Protein AF-A0A0C9UAG2-F1 (afdb_monomer_lite)

Secondary structure (DSSP, 8-state):
---TT-SPPS--HHHHHHT---EEEEEE-TTT--EEEEEEEGGGTTEEEEEE-

Radius of gyration: 17.9 Å; chains: 1; bounding box: 33×16×54 Å

Foldseek 3Di:
DDDPPPDDDPDDPVNVQQVPFDFPDWDADPVVRWIWTWTFDVVVVRDIDIGTD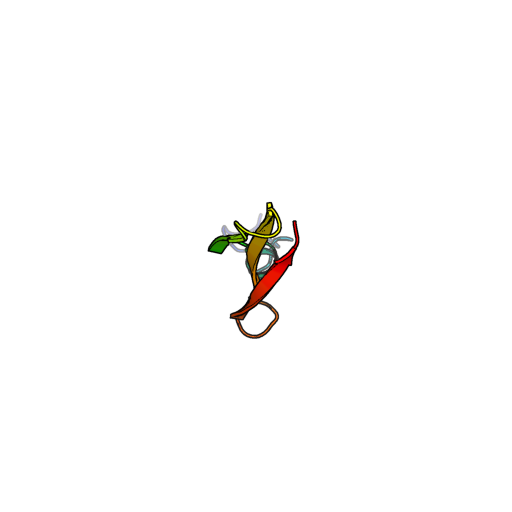

Sequence (53 aa):
TKAYGSWDSPIDTDCITQHAIGIEDVIVDITSGAIYHVEKRPAEKGQNALVDT

Structure (mmCIF, N/CA/C/O backbone):
data_AF-A0A0C9UAG2-F1
#
_entry.id   AF-A0A0C9UAG2-F1
#
loop_
_atom_site.group_PDB
_atom_site.id
_atom_site.type_symbol
_atom_site.label_atom_id
_atom_site.label_alt_id
_atom_site.label_comp_id
_atom_site.label_asym_id
_atom_site.label_entity_id
_atom_site.label_seq_id
_atom_site.pdbx_PDB_ins_code
_atom_site.Cartn_x
_atom_site.Cartn_y
_atom_site.Cartn_z
_atom_site.occupancy
_atom_site.B_iso_or_equiv
_atom_site.auth_seq_id
_atom_site.auth_comp_id
_atom_site.auth_asym_id
_atom_site.auth_atom_id
_atom_site.pdbx_PDB_model_num
ATOM 1 N N . THR A 1 1 ? 23.523 -6.542 -30.595 1.00 82.62 1 THR A N 1
ATOM 2 C CA . THR A 1 1 ? 23.364 -5.282 -29.835 1.00 82.62 1 THR A CA 1
ATOM 3 C C . THR A 1 1 ? 21.938 -4.799 -30.006 1.00 82.62 1 THR A C 1
ATOM 5 O O . THR A 1 1 ? 21.407 -4.916 -31.101 1.00 82.62 1 THR A O 1
ATOM 8 N N . LYS A 1 2 ? 21.289 -4.342 -28.933 1.00 87.69 2 LYS A N 1
ATOM 9 C CA . LYS A 1 2 ? 19.937 -3.756 -28.971 1.00 87.69 2 LYS A CA 1
ATOM 10 C C . LYS A 1 2 ? 20.043 -2.247 -28.726 1.00 87.69 2 LYS A C 1
ATOM 12 O O . LYS A 1 2 ? 20.981 -1.816 -28.057 1.00 87.69 2 LYS A O 1
ATOM 17 N N . ALA A 1 3 ? 19.115 -1.466 -29.277 1.00 93.00 3 ALA A N 1
ATOM 18 C CA . ALA A 1 3 ? 19.058 -0.024 -29.050 1.00 93.00 3 ALA A CA 1
ATOM 19 C C . ALA A 1 3 ? 18.670 0.280 -27.594 1.00 93.00 3 ALA A C 1
ATOM 21 O O . ALA A 1 3 ? 17.952 -0.503 -26.962 1.00 93.00 3 ALA A O 1
ATOM 22 N N . TYR A 1 4 ? 19.109 1.423 -27.071 1.00 88.62 4 TYR A N 1
ATOM 23 C CA . TYR A 1 4 ? 18.657 1.903 -25.766 1.00 88.62 4 TYR A CA 1
ATOM 24 C C . TYR A 1 4 ? 17.123 1.973 -25.722 1.00 88.62 4 TYR A C 1
ATOM 26 O O . TYR A 1 4 ? 16.496 2.438 -26.671 1.00 88.62 4 TYR A O 1
ATOM 34 N N . GLY A 1 5 ? 16.528 1.459 -24.642 1.00 87.25 5 GLY A N 1
ATOM 35 C CA . GLY A 1 5 ? 15.071 1.398 -24.462 1.00 87.25 5 GLY A CA 1
ATOM 36 C C . GLY A 1 5 ? 14.361 0.221 -25.147 1.00 87.25 5 GLY A C 1
ATOM 37 O O . GLY A 1 5 ? 13.159 0.077 -24.976 1.00 87.25 5 GLY A O 1
ATOM 38 N N . SER A 1 6 ? 15.074 -0.640 -25.886 1.00 89.50 6 SER A N 1
ATOM 39 C CA . SER A 1 6 ? 14.489 -1.828 -26.553 1.00 89.50 6 SER A CA 1
ATOM 40 C C . SER A 1 6 ? 14.800 -3.157 -25.850 1.00 89.50 6 SER A C 1
ATOM 42 O O . SER A 1 6 ? 14.573 -4.241 -26.400 1.00 89.50 6 SER A O 1
ATOM 44 N N . TRP A 1 7 ? 15.387 -3.085 -24.655 1.00 91.69 7 TRP A N 1
ATOM 45 C CA . TRP A 1 7 ? 15.664 -4.260 -23.840 1.00 91.69 7 TRP A CA 1
ATOM 46 C C . TRP A 1 7 ? 14.388 -4.754 -23.182 1.00 91.69 7 TRP A C 1
ATOM 48 O O . TRP A 1 7 ? 13.613 -3.965 -22.646 1.00 91.69 7 TRP A O 1
ATOM 58 N N . ASP A 1 8 ? 14.204 -6.068 -23.213 1.00 88.88 8 ASP A N 1
ATOM 59 C CA . ASP A 1 8 ? 13.095 -6.710 -22.529 1.00 88.88 8 ASP A CA 1
ATOM 60 C C . ASP A 1 8 ? 13.333 -6.567 -21.019 1.00 88.88 8 ASP A C 1
ATOM 62 O O . ASP A 1 8 ? 14.359 -7.009 -20.496 1.00 88.88 8 ASP A O 1
ATOM 66 N N . SER A 1 9 ? 12.417 -5.876 -20.342 1.00 87.62 9 SER A N 1
ATOM 67 C CA . SER A 1 9 ? 12.477 -5.622 -18.905 1.00 87.62 9 SER A CA 1
ATOM 68 C C . SER A 1 9 ? 11.537 -6.587 -18.185 1.00 87.62 9 SER A C 1
ATOM 70 O O . SER A 1 9 ? 10.360 -6.636 -18.538 1.00 87.62 9 SER A O 1
ATOM 72 N N . PRO A 1 10 ? 11.999 -7.317 -17.155 1.00 86.56 10 PRO A N 1
ATOM 73 C CA . PRO A 1 10 ? 11.108 -8.070 -16.274 1.00 86.56 10 PRO A CA 1
ATOM 74 C C . PRO A 1 10 ? 10.309 -7.156 -15.324 1.00 86.56 10 PRO A C 1
ATOM 76 O O . PRO A 1 10 ? 9.443 -7.637 -14.603 1.00 86.56 10 PRO A O 1
ATOM 79 N N . ILE A 1 11 ? 10.620 -5.855 -15.288 1.00 86.06 11 ILE A N 1
ATOM 80 C CA . ILE A 1 11 ? 9.892 -4.836 -14.530 1.00 86.06 11 ILE A CA 1
ATOM 81 C C . ILE A 1 11 ? 8.904 -4.179 -15.493 1.00 86.06 11 ILE A C 1
ATOM 83 O O . ILE A 1 11 ? 9.315 -3.38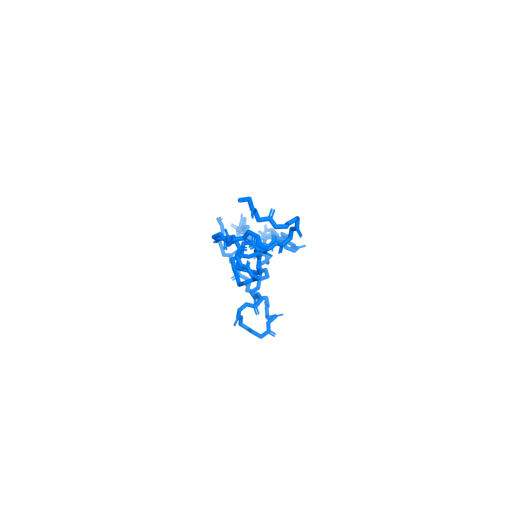2 -16.344 1.00 86.06 11 ILE A O 1
ATOM 87 N N . ASP A 1 12 ? 7.631 -4.546 -15.373 1.00 85.12 12 ASP A N 1
ATOM 88 C CA . ASP A 1 12 ? 6.519 -3.969 -16.123 1.00 85.12 12 ASP A CA 1
ATOM 89 C C . ASP A 1 12 ? 5.773 -2.897 -15.305 1.00 85.12 12 ASP A C 1
ATOM 91 O O . ASP A 1 12 ? 6.078 -2.623 -14.138 1.00 85.12 12 ASP A O 1
ATOM 95 N N . THR A 1 13 ? 4.810 -2.230 -15.942 1.00 82.31 13 THR A N 1
ATOM 96 C CA . THR A 1 13 ? 3.992 -1.195 -15.294 1.00 82.31 13 THR A CA 1
ATOM 97 C C . THR A 1 13 ? 3.174 -1.752 -14.136 1.00 82.31 1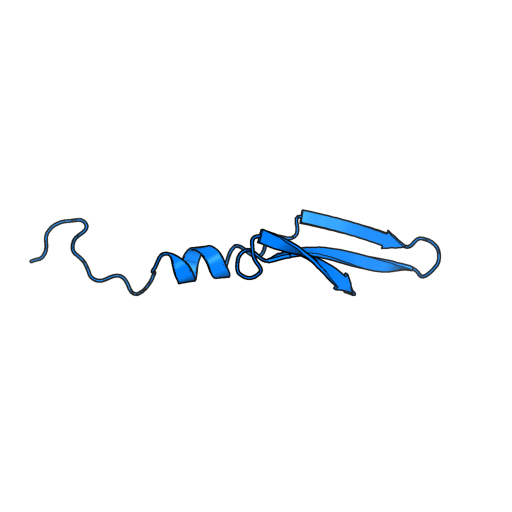3 THR A C 1
ATOM 99 O O . THR A 1 13 ? 3.003 -1.076 -13.121 1.00 82.31 13 THR A O 1
ATOM 102 N N . ASP A 1 14 ? 2.713 -2.992 -14.256 1.00 78.06 14 ASP A N 1
ATOM 103 C CA . ASP A 1 14 ? 1.868 -3.637 -13.257 1.00 78.06 14 ASP A CA 1
ATOM 104 C C . ASP A 1 14 ? 2.671 -3.905 -11.979 1.00 78.06 14 ASP A C 1
ATOM 106 O O . ASP A 1 14 ? 2.234 -3.532 -10.889 1.00 78.06 14 ASP A O 1
ATOM 110 N N . CYS A 1 15 ? 3.902 -4.405 -12.110 1.00 78.38 15 CYS A N 1
ATOM 111 C CA . CYS A 1 15 ? 4.850 -4.588 -11.016 1.00 78.38 15 CYS A CA 1
ATOM 112 C C . CYS A 1 15 ? 5.112 -3.281 -10.254 1.00 78.38 15 CYS A C 1
ATOM 114 O O . CYS A 1 15 ? 5.113 -3.276 -9.021 1.00 78.38 15 CYS A O 1
ATOM 116 N N . ILE A 1 16 ? 5.265 -2.154 -10.958 1.00 79.25 16 ILE A N 1
ATOM 117 C CA . ILE A 1 16 ? 5.459 -0.840 -10.324 1.00 79.25 16 ILE A CA 1
ATOM 118 C C . ILE A 1 16 ? 4.206 -0.417 -9.546 1.00 79.25 16 ILE A C 1
ATOM 120 O O . ILE A 1 16 ? 4.306 0.044 -8.409 1.00 79.25 16 ILE A O 1
ATOM 124 N N . THR A 1 17 ? 3.018 -0.580 -10.131 1.00 77.69 17 THR A N 1
ATOM 125 C CA . THR A 1 17 ? 1.760 -0.153 -9.491 1.00 77.69 17 THR A CA 1
ATOM 126 C C . THR A 1 17 ? 1.359 -1.018 -8.293 1.00 77.69 17 THR A C 1
ATOM 128 O O . THR A 1 17 ? 0.772 -0.497 -7.346 1.00 77.69 17 THR A O 1
ATOM 131 N N . GLN A 1 18 ? 1.704 -2.309 -8.289 1.00 70.44 18 GLN A N 1
ATOM 132 C CA . GLN A 1 18 ? 1.415 -3.224 -7.179 1.00 70.44 18 GLN A CA 1
ATOM 133 C C . GLN A 1 18 ? 2.309 -2.992 -5.957 1.00 70.44 18 GLN A C 1
ATOM 135 O O . GLN A 1 18 ? 1.844 -3.145 -4.833 1.00 70.44 18 GLN A O 1
ATOM 140 N N . HIS A 1 19 ? 3.566 -2.586 -6.149 1.00 62.78 19 HIS A N 1
ATOM 141 C CA . HIS A 1 19 ? 4.488 -2.300 -5.041 1.00 62.78 19 HIS A CA 1
ATOM 142 C C . HIS A 1 19 ? 4.337 -0.883 -4.468 1.00 62.78 19 HIS A C 1
ATOM 144 O O . HIS A 1 19 ? 5.017 -0.528 -3.509 1.00 62.78 19 HIS A O 1
ATOM 150 N N . ALA A 1 20 ? 3.428 -0.073 -5.014 1.00 65.50 20 ALA A N 1
ATOM 151 C CA . ALA A 1 20 ? 3.127 1.271 -4.528 1.00 65.50 20 ALA A CA 1
ATOM 152 C C . ALA A 1 20 ? 2.140 1.287 -3.339 1.00 65.50 20 ALA A C 1
ATOM 154 O O . ALA A 1 20 ? 1.437 2.281 -3.141 1.00 65.50 20 ALA A O 1
ATOM 155 N N . ILE A 1 21 ? 2.054 0.200 -2.559 1.00 66.50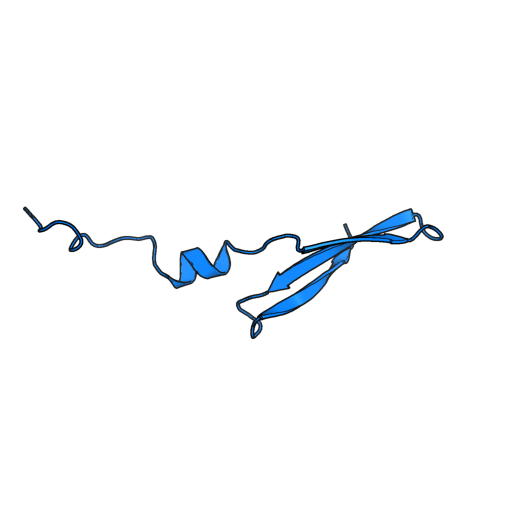 21 ILE A N 1
ATOM 156 C CA . ILE A 1 21 ? 1.271 0.153 -1.315 1.00 66.50 21 ILE A CA 1
ATOM 157 C C . ILE A 1 21 ? 1.987 1.048 -0.299 1.00 66.50 21 ILE A C 1
ATOM 159 O O . ILE A 1 21 ? 2.914 0.637 0.393 1.00 66.50 21 ILE A O 1
ATOM 163 N N . GLY A 1 22 ? 1.603 2.320 -0.284 1.00 79.19 22 GLY A N 1
ATOM 164 C CA . GLY A 1 22 ? 2.034 3.283 0.718 1.00 79.19 22 GLY A CA 1
ATOM 165 C C . GLY A 1 22 ? 1.062 3.306 1.891 1.00 79.19 22 GLY A C 1
ATOM 166 O O . GLY A 1 22 ? -0.153 3.207 1.692 1.00 79.19 22 GLY A O 1
ATOM 167 N N . ILE A 1 23 ? 1.606 3.493 3.093 1.00 86.94 23 ILE A N 1
ATOM 168 C CA . ILE A 1 23 ? 0.828 3.907 4.262 1.00 86.94 23 ILE A CA 1
ATOM 169 C C . ILE A 1 23 ? 0.475 5.383 4.067 1.00 86.94 23 ILE A C 1
ATOM 171 O O . ILE A 1 23 ? 1.365 6.216 3.885 1.00 86.94 23 ILE A O 1
ATOM 175 N N . GLU A 1 24 ? -0.816 5.698 4.052 1.00 87.38 24 GLU A N 1
ATOM 176 C CA . GLU A 1 24 ? -1.309 7.067 3.888 1.00 87.38 24 GLU A CA 1
ATOM 177 C C . GLU A 1 24 ? -1.480 7.785 5.226 1.00 87.38 24 GLU A C 1
ATOM 179 O O . GLU A 1 24 ? -1.158 8.967 5.321 1.00 87.38 24 GLU A O 1
ATOM 184 N N . ASP A 1 25 ? -1.956 7.072 6.248 1.00 90.00 25 ASP A N 1
ATOM 185 C CA . ASP A 1 25 ? -2.208 7.626 7.578 1.00 90.00 25 ASP A CA 1
ATOM 186 C C . ASP A 1 25 ? -2.108 6.543 8.664 1.00 90.00 25 ASP A C 1
ATOM 188 O O . ASP A 1 25 ? -2.200 5.346 8.371 1.00 90.00 25 ASP A O 1
ATOM 192 N N . VAL A 1 26 ? -1.936 6.971 9.916 1.00 92.38 26 VAL A N 1
ATOM 193 C CA . VAL A 1 26 ? -1.900 6.118 11.109 1.00 92.38 26 VAL A CA 1
ATOM 194 C C . VAL A 1 26 ? -2.865 6.674 12.149 1.00 92.38 26 VAL A C 1
ATOM 196 O O . VAL A 1 26 ? -2.756 7.821 12.577 1.00 92.38 26 VAL A O 1
ATOM 199 N N . ILE A 1 27 ? -3.794 5.833 12.594 1.00 94.00 27 ILE A N 1
ATOM 200 C CA . ILE A 1 27 ? -4.852 6.186 13.535 1.00 94.00 27 ILE A CA 1
ATOM 201 C C . ILE A 1 27 ? -4.609 5.430 14.836 1.00 94.00 27 ILE A C 1
ATOM 203 O O . ILE A 1 27 ? -4.500 4.207 14.844 1.00 94.00 27 ILE A O 1
ATOM 207 N N . VAL A 1 28 ? -4.562 6.163 15.946 1.00 93.62 28 VAL A N 1
ATOM 208 C CA . VAL A 1 28 ? -4.425 5.585 17.286 1.00 93.62 28 VAL A CA 1
ATOM 209 C C . VAL A 1 28 ? -5.757 5.713 18.009 1.00 93.62 28 VAL A C 1
ATOM 211 O O . VAL A 1 28 ? -6.221 6.826 18.266 1.00 93.62 28 VAL A O 1
ATOM 214 N N . ASP A 1 29 ? -6.368 4.583 18.362 1.00 92.69 29 ASP A N 1
ATOM 215 C CA . ASP A 1 29 ? -7.518 4.587 19.261 1.00 92.69 29 ASP A CA 1
ATOM 216 C C . ASP A 1 29 ? -7.026 4.717 20.705 1.00 92.69 29 ASP A C 1
ATOM 218 O O . ASP A 1 29 ? -6.490 3.785 21.300 1.00 92.69 29 ASP A O 1
ATOM 222 N N . ILE A 1 30 ? -7.239 5.894 21.289 1.00 90.00 30 ILE A N 1
ATOM 223 C CA . ILE A 1 30 ? -6.837 6.214 22.663 1.00 90.00 30 ILE A CA 1
ATOM 224 C C . ILE A 1 30 ? -7.555 5.380 23.733 1.00 90.00 30 ILE A C 1
ATOM 226 O O . ILE A 1 30 ? -7.094 5.331 24.871 1.00 90.00 30 ILE A O 1
ATOM 230 N N . THR A 1 31 ? -8.688 4.761 23.398 1.00 93.12 31 THR A N 1
ATOM 231 C CA . THR A 1 31 ? -9.523 4.022 24.354 1.00 93.12 31 THR A CA 1
ATOM 232 C C . THR A 1 31 ? -9.106 2.560 24.429 1.00 93.12 31 THR A C 1
ATOM 234 O O . THR A 1 31 ? -9.017 2.001 25.520 1.00 93.12 31 THR A O 1
ATOM 237 N N . SER A 1 32 ? -8.847 1.939 23.276 1.00 92.06 32 SER A N 1
ATOM 238 C CA . SER A 1 32 ? -8.407 0.542 23.188 1.00 92.06 32 SER A CA 1
ATOM 239 C C . SER A 1 32 ? -6.884 0.384 23.153 1.00 92.06 32 SER A C 1
ATOM 241 O O . SER A 1 32 ? -6.377 -0.689 23.469 1.00 92.06 32 SER A O 1
ATOM 243 N N . GLY A 1 33 ? -6.152 1.440 22.790 1.00 90.75 33 GLY A N 1
ATOM 244 C CA . GLY A 1 33 ? -4.719 1.389 22.511 1.00 90.75 33 GLY A CA 1
ATOM 245 C C . GLY A 1 33 ? -4.375 0.752 21.160 1.00 90.75 33 GLY A C 1
ATOM 246 O O . GLY A 1 33 ? -3.191 0.583 20.876 1.00 90.75 33 GLY A O 1
ATOM 247 N N . ALA A 1 34 ? -5.373 0.391 20.344 1.00 93.56 34 ALA A N 1
ATOM 248 C CA . ALA A 1 34 ? -5.158 -0.198 19.028 1.00 93.56 34 ALA A CA 1
ATOM 249 C C . ALA A 1 34 ? -4.587 0.829 18.041 1.00 93.56 34 ALA A C 1
ATOM 251 O O . ALA A 1 34 ? -4.933 2.018 18.073 1.00 93.56 34 ALA A O 1
ATOM 252 N N . ILE A 1 35 ? -3.713 0.353 17.155 1.00 93.50 35 ILE A N 1
ATOM 253 C CA . ILE A 1 35 ? -3.094 1.155 16.105 1.00 93.50 35 ILE A CA 1
ATOM 254 C C . ILE A 1 35 ? -3.585 0.623 14.769 1.00 93.50 35 ILE A C 1
ATOM 256 O O . ILE A 1 35 ? -3.377 -0.535 14.420 1.00 93.50 35 ILE A O 1
ATOM 260 N N . TYR A 1 36 ? -4.205 1.507 14.003 1.00 93.94 36 TYR A N 1
ATOM 261 C CA . TYR A 1 36 ? -4.622 1.227 12.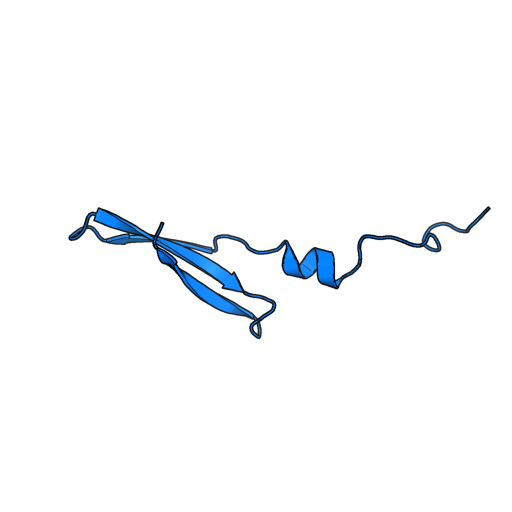644 1.00 93.94 36 TYR A CA 1
ATOM 262 C C . TYR A 1 36 ? -3.768 2.023 11.676 1.00 93.94 36 TYR A C 1
ATOM 264 O O . TYR A 1 36 ? -3.330 3.134 11.980 1.00 93.94 36 TYR A O 1
ATOM 272 N N . HIS A 1 37 ? -3.588 1.501 10.474 1.00 94.00 37 HIS A N 1
ATOM 273 C CA . HIS A 1 37 ? -3.037 2.278 9.376 1.00 94.00 37 HIS A CA 1
ATOM 274 C C . HIS A 1 37 ? -3.933 2.190 8.145 1.00 94.00 37 HIS A C 1
ATOM 276 O O . HIS A 1 37 ? -4.695 1.240 7.958 1.00 94.00 37 HIS A O 1
ATOM 282 N N . VAL A 1 38 ? -3.865 3.230 7.320 1.00 92.62 38 VAL A N 1
ATOM 283 C CA . VAL A 1 38 ? -4.587 3.306 6.052 1.00 92.62 38 VAL A CA 1
ATOM 284 C C . VAL A 1 38 ? -3.631 2.920 4.931 1.00 92.62 38 VAL A C 1
ATOM 286 O O . VAL A 1 38 ? -2.634 3.606 4.704 1.00 92.62 38 VAL A O 1
ATOM 289 N N . GLU A 1 39 ? -3.932 1.839 4.215 1.00 91.81 39 GLU A N 1
ATOM 290 C CA . GLU A 1 39 ? -3.158 1.386 3.055 1.00 91.81 39 GLU A CA 1
ATOM 291 C C . GLU A 1 39 ? -3.844 1.756 1.744 1.00 91.81 39 GLU A C 1
ATOM 293 O O . GLU A 1 39 ? -5.046 1.530 1.568 1.00 91.81 39 GLU A O 1
ATOM 298 N N . LYS A 1 40 ? -3.057 2.231 0.774 1.00 89.12 40 LYS A N 1
ATOM 299 C CA . LYS A 1 40 ? -3.536 2.403 -0.601 1.00 89.12 40 LYS A CA 1
ATOM 300 C C . LYS A 1 40 ? -3.664 1.055 -1.300 1.00 89.12 40 LYS A C 1
ATOM 302 O O . LYS A 1 40 ? -2.730 0.253 -1.311 1.00 89.12 40 LYS A O 1
ATOM 307 N N . ARG A 1 41 ? -4.789 0.846 -1.986 1.00 86.12 41 ARG A N 1
ATOM 308 C CA . ARG A 1 41 ? -5.053 -0.315 -2.847 1.00 86.12 41 ARG A CA 1
ATOM 309 C C . ARG A 1 41 ? -5.285 0.131 -4.296 1.00 86.12 41 ARG A C 1
ATOM 311 O O . ARG A 1 41 ? -6.427 0.160 -4.765 1.00 86.12 41 ARG A O 1
ATOM 318 N N . PRO A 1 42 ? -4.218 0.442 -5.062 1.00 82.94 42 PRO A N 1
ATOM 319 C CA . PRO A 1 42 ? -4.341 0.808 -6.477 1.00 82.94 42 PRO A CA 1
ATOM 320 C C . PRO A 1 42 ? -5.102 -0.239 -7.304 1.00 82.94 42 PRO A C 1
ATOM 322 O O . PRO A 1 42 ? -5.951 0.115 -8.121 1.00 82.94 42 PRO A O 1
ATOM 325 N N . ALA A 1 43 ? -4.868 -1.526 -7.024 1.00 82.50 43 ALA A N 1
ATOM 326 C CA . ALA A 1 43 ? -5.534 -2.646 -7.690 1.00 82.50 43 ALA A CA 1
ATOM 327 C C . ALA A 1 43 ? -7.050 -2.726 -7.408 1.00 82.50 43 ALA A C 1
ATOM 329 O O . ALA A 1 43 ? -7.796 -3.300 -8.197 1.00 82.50 43 ALA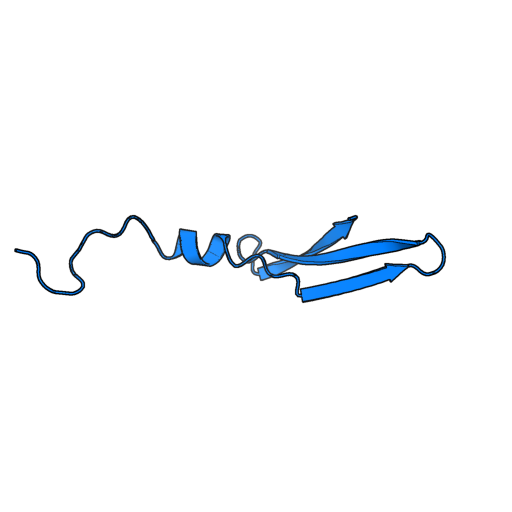 A O 1
ATOM 330 N N . GLU A 1 44 ? -7.535 -2.108 -6.328 1.00 84.31 44 GLU A N 1
ATOM 331 C CA . GLU A 1 44 ? -8.947 -2.109 -5.931 1.00 84.31 44 GLU A CA 1
ATOM 332 C C . GLU A 1 44 ? -9.648 -0.815 -6.362 1.00 84.31 44 GLU A C 1
ATOM 334 O O . GLU A 1 44 ? -10.413 -0.214 -5.611 1.00 84.31 44 GLU A O 1
ATOM 339 N N . LYS A 1 45 ? -9.394 -0.362 -7.595 1.00 84.50 45 LYS A N 1
ATOM 340 C CA . LYS A 1 45 ? -9.921 0.908 -8.132 1.00 84.50 45 LYS A CA 1
ATOM 341 C C . LYS A 1 45 ? -9.441 2.137 -7.343 1.00 84.50 45 LYS A C 1
ATOM 343 O O . LYS A 1 45 ? -10.166 3.125 -7.252 1.00 84.50 45 LYS A O 1
ATOM 348 N N . GLY A 1 46 ? -8.231 2.074 -6.778 1.00 80.62 46 GLY A N 1
ATOM 349 C CA . GLY A 1 46 ? -7.640 3.176 -6.011 1.00 80.62 46 GLY A CA 1
ATOM 350 C C . GLY A 1 46 ? -8.319 3.438 -4.665 1.00 80.62 46 GLY A C 1
ATOM 351 O O . GLY A 1 46 ? -8.299 4.569 -4.190 1.00 80.62 46 GLY A O 1
ATOM 352 N N . GLN A 1 47 ? -8.950 2.419 -4.082 1.00 87.69 47 GLN A N 1
ATOM 353 C CA . GLN A 1 47 ? -9.532 2.498 -2.745 1.00 87.69 47 GLN A CA 1
ATOM 354 C C . GLN A 1 47 ? -8.452 2.462 -1.660 1.00 87.69 47 GLN A C 1
ATOM 356 O O . GLN A 1 47 ? -7.300 2.104 -1.913 1.00 87.69 47 GLN A O 1
ATOM 361 N N . ASN A 1 48 ? -8.867 2.790 -0.440 1.00 89.81 48 ASN A N 1
ATOM 362 C CA . ASN A 1 48 ? -8.048 2.687 0.756 1.00 89.81 48 ASN A CA 1
ATOM 363 C C . ASN A 1 48 ? -8.639 1.640 1.699 1.00 89.81 48 ASN A C 1
ATOM 365 O O . ASN A 1 48 ? -9.860 1.556 1.845 1.00 89.81 48 ASN A O 1
ATOM 369 N N . ALA A 1 49 ? -7.772 0.876 2.357 1.00 90.62 49 ALA A N 1
ATOM 370 C CA . ALA A 1 49 ? -8.152 -0.105 3.364 1.00 90.62 49 ALA A CA 1
ATOM 371 C C . ALA A 1 49 ? -7.672 0.348 4.747 1.00 90.62 49 ALA A C 1
ATOM 373 O O . ALA A 1 49 ? -6.547 0.823 4.883 1.00 90.62 49 ALA A O 1
ATOM 374 N N . LEU A 1 50 ? -8.518 0.181 5.765 1.00 92.81 50 LEU A N 1
ATOM 375 C CA . LEU A 1 50 ? -8.116 0.323 7.163 1.00 92.81 50 LEU A CA 1
ATOM 376 C C . LEU A 1 50 ? -7.611 -1.034 7.662 1.00 92.81 50 LEU A C 1
ATOM 378 O O . LEU A 1 50 ? -8.327 -2.031 7.549 1.00 92.81 50 LEU A O 1
ATOM 382 N N . VAL A 1 51 ? -6.395 -1.067 8.196 1.00 92.81 51 VAL A N 1
ATOM 383 C CA . VAL A 1 51 ? -5.707 -2.292 8.615 1.00 92.81 51 VAL A CA 1
ATOM 384 C C . VAL A 1 51 ? -5.333 -2.189 10.092 1.00 92.81 51 VAL A C 1
ATOM 386 O O . VAL A 1 51 ? -4.797 -1.171 10.525 1.00 92.81 51 VAL A O 1
ATOM 389 N N . ASP A 1 52 ? -5.638 -3.237 10.855 1.00 92.06 52 ASP A N 1
ATOM 390 C CA . ASP A 1 52 ? -5.246 -3.402 12.263 1.00 92.06 52 ASP A CA 1
ATOM 391 C C . ASP A 1 52 ? -3.804 -3.928 12.344 1.00 92.06 52 ASP A C 1
ATOM 393 O O . ASP A 1 52 ? -3.450 -4.835 11.584 1.00 92.06 52 ASP A O 1
ATOM 397 N N . THR A 1 53 ? -2.971 -3.318 13.195 1.00 85.19 53 THR A N 1
ATOM 398 C CA . THR A 1 53 ? -1.503 -3.515 13.228 1.00 85.19 53 THR A CA 1
ATOM 399 C C . THR A 1 53 ? -1.007 -4.038 14.562 1.00 85.19 53 THR A C 1
ATOM 401 O O . THR A 1 53 ? -1.346 -3.434 15.603 1.00 85.19 53 THR A O 1
#

pLDDT: mean 86.38, std 7.4, range [62.78, 94.0]

Organism: Sphaerobolus stellatus (strain SS14) (NCBI:txid990650)